Protein AF-A0A150NH56-F1 (afdb_monomer_lite)

Sequence (66 aa):
MRGSGEIFGTRQSGLPEFQVADIIEDFPILEEARKVASYISSIEGWQEDPEWRMIALHLEKKEHLD

Secondary structure (DSSP, 8-state):
-PPS--------TTSPP-----HHHHHHHHHHHHHHHHHHHHSTTGGG-TTTHHHHHHHT------

Foldseek 3Di:
DDDDDPPDPPPPPPDDDPPPDPCVVCVVVVVVVVVVVVVLVPDPPSCVDPVCVVVNVPVVPPPPPD

Organism: Streptococcus mitis (NCBI:txid28037)

pLDDT: mean 74.6, std 17.75, range [43.03, 96.81]

Radius of gyration: 24.01 Å; chains: 1; bounding box: 52×25×60 Å

Structure (mmCIF, N/CA/C/O backbone):
data_AF-A0A150NH56-F1
#
_entry.id   AF-A0A150NH56-F1
#
loop_
_atom_site.group_PDB
_atom_site.id
_atom_site.type_symbol
_atom_site.label_atom_id
_atom_site.label_alt_id
_atom_site.label_comp_id
_atom_site.label_asym_id
_atom_site.label_entity_id
_atom_site.label_seq_id
_atom_site.pdbx_PDB_ins_code
_atom_site.Cartn_x
_atom_site.Cartn_y
_atom_site.Cartn_z
_atom_site.occupancy
_atom_site.B_iso_or_equiv
_atom_site.auth_seq_id
_atom_site.auth_comp_id
_atom_site.auth_asym_id
_atom_site.auth_atom_id
_atom_site.pdbx_PDB_model_num
ATOM 1 N N . MET A 1 1 ? 40.858 -14.359 -50.423 1.00 45.25 1 MET A N 1
ATOM 2 C CA . MET A 1 1 ? 40.077 -14.788 -49.245 1.00 45.25 1 MET A CA 1
ATOM 3 C C . MET A 1 1 ? 39.325 -13.576 -48.724 1.00 45.25 1 MET A C 1
ATOM 5 O O . MET A 1 1 ? 39.963 -12.670 -48.210 1.00 45.25 1 MET A O 1
ATOM 9 N N . ARG A 1 2 ? 38.014 -13.486 -48.960 1.00 53.91 2 ARG A N 1
ATOM 10 C CA . ARG A 1 2 ? 37.168 -12.488 -48.289 1.00 53.91 2 ARG A CA 1
ATOM 11 C C . ARG A 1 2 ? 36.500 -13.203 -47.116 1.00 53.91 2 ARG A C 1
ATOM 13 O O . ARG A 1 2 ? 36.004 -14.310 -47.305 1.00 53.91 2 ARG A O 1
ATOM 20 N N . GLY A 1 3 ? 36.627 -12.626 -45.923 1.00 60.78 3 GLY A N 1
ATOM 21 C CA . GLY A 1 3 ? 36.190 -13.222 -44.664 1.00 60.78 3 GLY A CA 1
ATOM 22 C C . GLY A 1 3 ? 34.675 -13.388 -44.579 1.00 60.78 3 GLY A C 1
ATOM 23 O O . GLY A 1 3 ? 33.915 -12.635 -45.184 1.00 60.78 3 GLY A O 1
ATOM 24 N N . SER A 1 4 ? 34.275 -14.413 -43.833 1.00 61.91 4 SER A N 1
ATOM 25 C CA . SER A 1 4 ? 32.897 -14.752 -43.503 1.00 61.91 4 SER A CA 1
ATOM 26 C C . SER A 1 4 ? 32.314 -13.747 -42.509 1.00 61.91 4 SER A C 1
ATOM 28 O O . SER A 1 4 ? 32.856 -13.596 -41.421 1.00 61.91 4 SER A O 1
ATOM 30 N N . GLY A 1 5 ? 31.170 -13.157 -42.859 1.00 58.66 5 GLY A N 1
ATOM 31 C CA . GLY A 1 5 ? 30.160 -12.730 -41.892 1.00 58.66 5 GLY A CA 1
ATOM 32 C C . GLY A 1 5 ? 30.344 -11.360 -41.243 1.00 58.66 5 GLY A C 1
ATOM 33 O O . GLY A 1 5 ? 30.815 -11.265 -40.122 1.00 58.66 5 GLY A O 1
ATOM 34 N N . GLU A 1 6 ? 29.773 -10.334 -41.867 1.00 56.44 6 GLU A N 1
ATOM 35 C CA . GLU A 1 6 ? 29.078 -9.273 -41.131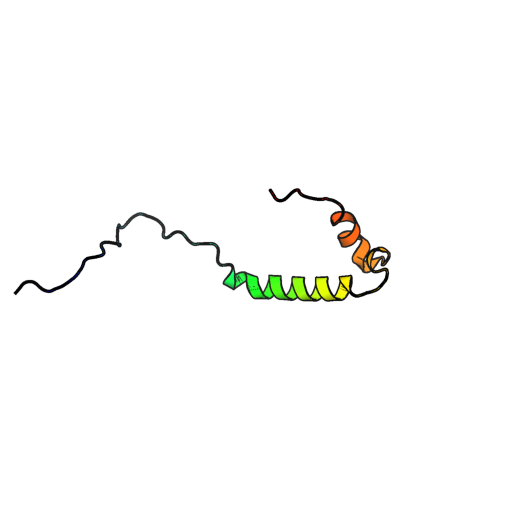 1.00 56.44 6 GLU A CA 1
ATOM 36 C C . GLU A 1 6 ? 27.690 -9.123 -41.770 1.00 56.44 6 GLU A C 1
ATOM 38 O O . GLU A 1 6 ? 27.494 -8.368 -42.716 1.00 56.44 6 GLU A O 1
ATOM 43 N N . ILE A 1 7 ? 26.736 -9.951 -41.327 1.00 55.44 7 ILE A N 1
ATOM 44 C CA . ILE A 1 7 ? 25.359 -10.005 -41.861 1.00 55.44 7 ILE A CA 1
ATOM 45 C C . ILE A 1 7 ? 24.398 -9.069 -41.103 1.00 55.44 7 ILE A C 1
ATOM 47 O O . ILE A 1 7 ? 23.243 -8.927 -41.483 1.00 55.44 7 ILE A O 1
ATOM 51 N N . PHE A 1 8 ? 24.861 -8.332 -40.092 1.00 50.84 8 PHE A N 1
ATOM 52 C CA . PHE A 1 8 ? 23.999 -7.409 -39.352 1.00 50.84 8 PHE A CA 1
ATOM 53 C C . PHE A 1 8 ? 24.608 -6.014 -39.310 1.00 50.84 8 PHE A C 1
ATOM 55 O O . PHE A 1 8 ? 25.310 -5.631 -38.378 1.00 50.84 8 PHE A O 1
ATOM 62 N N . GLY A 1 9 ? 24.321 -5.238 -40.354 1.00 55.97 9 GLY A N 1
ATOM 63 C CA . GLY A 1 9 ? 24.440 -3.791 -40.289 1.00 55.97 9 GLY A CA 1
ATOM 64 C C . GLY A 1 9 ? 23.440 -3.251 -39.270 1.00 55.97 9 GLY A C 1
ATOM 65 O O . GLY A 1 9 ? 22.271 -3.083 -39.590 1.00 55.97 9 GLY A O 1
ATOM 66 N N . THR A 1 10 ? 23.888 -2.989 -38.044 1.00 55.66 10 THR A N 1
ATOM 67 C CA . THR A 1 10 ? 23.077 -2.298 -37.023 1.00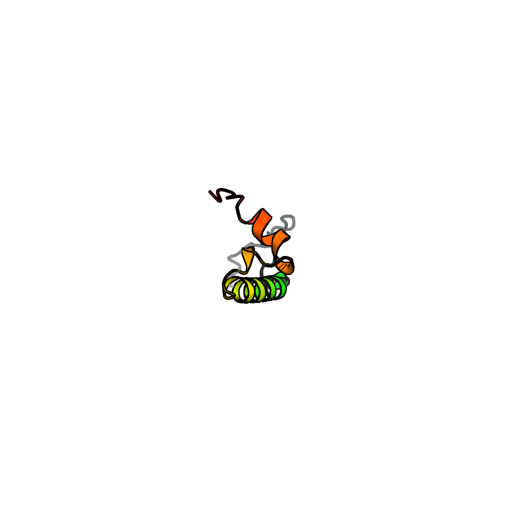 55.66 10 THR A CA 1
ATOM 68 C C . THR A 1 10 ? 23.743 -1.045 -36.469 1.00 55.66 10 THR A C 1
ATOM 70 O O . THR A 1 10 ? 23.231 -0.435 -35.542 1.00 55.66 10 THR A O 1
ATOM 73 N N . ARG A 1 11 ? 24.837 -0.571 -37.074 1.00 58.31 11 ARG A N 1
ATOM 74 C CA . ARG A 1 11 ? 25.375 0.762 -36.766 1.00 58.31 11 ARG A CA 1
ATOM 75 C C . ARG A 1 11 ? 24.993 1.750 -37.854 1.00 58.31 11 ARG A C 1
ATOM 77 O O . ARG A 1 11 ? 25.832 2.166 -38.647 1.00 58.31 11 ARG A O 1
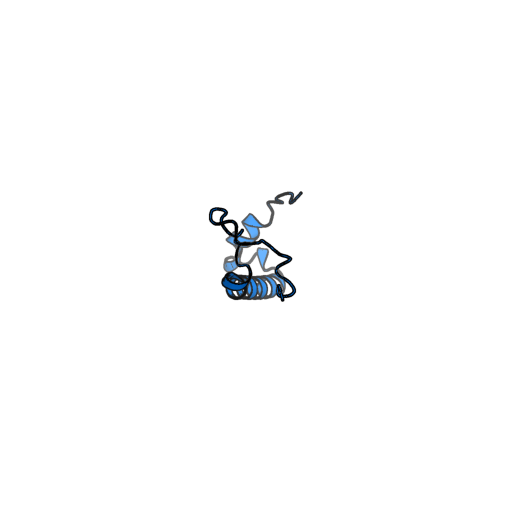ATOM 84 N N . GLN A 1 12 ? 23.716 2.125 -37.894 1.00 56.56 12 GLN A N 1
ATOM 85 C CA . GLN A 1 12 ? 23.340 3.370 -38.551 1.00 56.56 12 GLN A CA 1
ATOM 86 C C . GLN A 1 12 ? 23.629 4.495 -37.554 1.00 56.56 12 GLN A C 1
ATOM 88 O O . GLN A 1 12 ? 22.896 4.706 -36.592 1.00 56.56 12 GLN A O 1
ATOM 93 N N . SER A 1 13 ? 24.761 5.171 -37.735 1.00 58.41 13 SER A N 1
ATOM 94 C CA . SER A 1 13 ? 25.101 6.371 -36.975 1.00 58.41 13 SER A CA 1
ATOM 95 C C . SER A 1 13 ? 24.010 7.422 -37.189 1.00 58.41 13 SER A C 1
ATOM 97 O O . SER A 1 13 ? 23.911 7.978 -38.283 1.00 58.41 13 SER A O 1
ATOM 99 N N . GLY A 1 14 ? 23.191 7.670 -36.164 1.00 52.62 14 GLY A N 1
ATOM 100 C CA . GLY A 1 14 ? 22.217 8.766 -36.161 1.00 52.62 14 GLY A CA 1
ATOM 101 C C . GLY A 1 14 ? 20.838 8.459 -35.579 1.00 52.62 14 GLY A C 1
ATOM 102 O O . GLY A 1 14 ? 20.079 9.400 -35.374 1.00 52.62 14 GLY A O 1
ATOM 103 N N . LEU A 1 15 ? 20.499 7.198 -35.291 1.00 53.94 15 LEU A N 1
ATOM 104 C CA . LEU A 1 15 ? 19.239 6.861 -34.621 1.00 53.94 15 LEU A CA 1
ATOM 105 C C . LEU A 1 15 ? 19.502 6.585 -33.134 1.00 53.94 15 LEU A C 1
ATOM 107 O O . LEU A 1 15 ? 20.361 5.752 -32.839 1.00 53.94 15 LEU A O 1
ATOM 111 N N . PRO A 1 16 ? 18.817 7.276 -32.202 1.00 52.53 16 PRO A N 1
ATOM 112 C CA . PRO A 1 16 ? 18.900 6.954 -30.784 1.00 52.53 16 PRO A CA 1
ATOM 113 C C . PRO A 1 16 ? 18.507 5.490 -30.588 1.00 52.53 16 PRO A C 1
ATOM 115 O O . PRO A 1 16 ? 17.457 5.068 -31.079 1.00 52.53 16 PRO A O 1
ATOM 118 N N . GLU A 1 17 ? 19.335 4.714 -29.885 1.00 58.94 17 GLU A N 1
ATOM 119 C CA . GLU A 1 17 ? 18.863 3.446 -29.334 1.00 58.94 17 GLU A CA 1
ATOM 1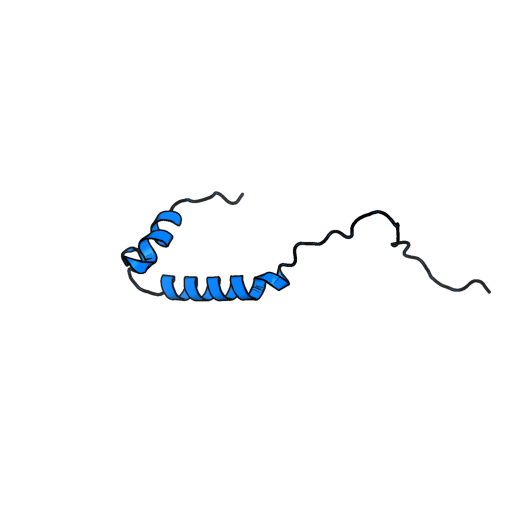20 C C . GLU A 1 17 ? 17.635 3.760 -28.481 1.00 58.94 17 GLU A C 1
ATOM 122 O O . GLU A 1 17 ? 17.656 4.664 -27.644 1.00 58.94 17 GLU A O 1
ATOM 127 N N . PHE A 1 18 ? 16.536 3.064 -28.757 1.00 55.44 18 PHE A N 1
ATOM 128 C CA . PHE A 1 18 ? 15.313 3.186 -27.983 1.00 55.44 18 PHE A CA 1
ATOM 129 C C . PHE A 1 18 ? 15.644 2.744 -26.548 1.00 55.44 18 PHE A C 1
ATOM 131 O O . PHE A 1 18 ? 15.715 1.547 -26.273 1.00 55.44 18 PHE A O 1
ATOM 138 N N . GLN A 1 19 ? 15.900 3.692 -25.641 1.00 59.72 19 GLN A N 1
ATOM 139 C CA . GLN A 1 19 ? 15.927 3.415 -24.208 1.00 59.72 19 GLN A CA 1
ATOM 140 C C . GLN A 1 19 ? 14.497 3.062 -23.813 1.00 59.72 19 GLN A C 1
ATOM 142 O O . GLN A 1 19 ? 13.656 3.928 -23.580 1.00 59.72 19 GLN A O 1
ATOM 147 N N . VAL A 1 20 ? 14.201 1.764 -23.806 1.00 61.62 20 VAL A N 1
ATOM 148 C CA . VAL A 1 20 ? 13.087 1.235 -23.027 1.00 61.62 20 VAL A CA 1
ATOM 149 C C . VAL A 1 20 ? 13.355 1.710 -21.603 1.00 61.62 20 VAL A C 1
ATOM 151 O O . VAL A 1 20 ? 14.417 1.401 -21.070 1.00 61.62 20 VAL A O 1
ATOM 154 N N . ALA A 1 21 ? 12.468 2.547 -21.058 1.00 57.16 21 ALA A N 1
ATOM 155 C CA . ALA A 1 21 ? 12.606 3.110 -19.718 1.00 57.16 21 ALA A CA 1
ATOM 156 C C . ALA A 1 21 ? 13.056 2.018 -18.738 1.00 57.16 21 ALA A C 1
ATOM 158 O O . ALA A 1 21 ? 12.516 0.907 -18.769 1.00 57.16 21 ALA A O 1
ATOM 159 N N . ASP A 1 22 ? 14.078 2.313 -17.936 1.00 61.41 22 ASP A N 1
ATOM 160 C CA . ASP A 1 22 ? 14.746 1.312 -17.116 1.00 61.41 22 ASP A CA 1
ATOM 161 C C . ASP A 1 22 ? 13.876 0.937 -15.908 1.00 61.41 22 ASP A C 1
ATOM 163 O O . ASP A 1 22 ? 14.026 1.450 -14.803 1.00 61.41 22 ASP A O 1
ATOM 167 N N . ILE A 1 23 ? 12.932 0.018 -16.125 1.00 58.25 23 ILE A N 1
ATOM 168 C CA . ILE A 1 23 ? 12.099 -0.569 -15.065 1.00 58.25 23 ILE A CA 1
ATOM 169 C C . ILE A 1 23 ? 12.984 -1.195 -13.968 1.00 58.25 23 ILE A C 1
ATOM 171 O O . ILE A 1 23 ? 12.528 -1.359 -12.836 1.00 58.25 23 ILE A O 1
ATOM 175 N N . ILE A 1 24 ? 14.242 -1.541 -14.278 1.00 61.81 24 ILE A N 1
ATOM 176 C CA . ILE A 1 24 ? 15.179 -2.145 -13.329 1.00 61.81 24 ILE A CA 1
ATOM 177 C C . ILE A 1 24 ? 15.667 -1.108 -12.310 1.00 61.81 24 ILE A C 1
ATOM 179 O O . ILE A 1 24 ? 15.824 -1.463 -11.141 1.00 61.81 24 ILE A O 1
ATOM 183 N N . GLU A 1 25 ? 15.852 0.157 -12.699 1.00 73.75 25 GLU A N 1
ATOM 184 C CA . GLU A 1 25 ? 16.330 1.209 -11.785 1.00 73.75 25 GLU A CA 1
ATOM 185 C C . GLU A 1 25 ? 15.317 1.519 -10.670 1.00 73.75 25 GLU A C 1
ATOM 187 O O . GLU A 1 25 ? 15.699 1.615 -9.502 1.00 73.75 25 GLU A O 1
ATOM 192 N N . ASP A 1 26 ? 14.023 1.582 -11.000 1.00 76.12 26 ASP A N 1
ATOM 193 C CA . ASP A 1 26 ? 12.954 1.907 -10.040 1.00 76.12 26 ASP A CA 1
ATOM 194 C C . ASP A 1 26 ? 12.353 0.679 -9.339 1.00 76.12 26 ASP A C 1
ATOM 196 O O . ASP A 1 26 ? 11.570 0.813 -8.390 1.00 76.12 26 ASP A O 1
ATOM 200 N N . PHE A 1 27 ? 12.731 -0.532 -9.761 1.00 84.50 27 PHE A N 1
ATOM 201 C CA . PHE A 1 27 ? 12.225 -1.780 -9.189 1.00 84.50 27 PHE A CA 1
ATOM 202 C C . PHE A 1 27 ? 12.310 -1.834 -7.651 1.00 84.50 27 PHE A C 1
ATOM 204 O O . PHE A 1 27 ? 11.320 -2.230 -7.029 1.00 84.50 27 PHE A O 1
ATOM 211 N N . PRO A 1 28 ? 13.412 -1.409 -6.994 1.00 90.31 28 PRO A N 1
ATOM 212 C CA . PRO A 1 28 ? 13.483 -1.427 -5.535 1.00 90.31 28 PRO A CA 1
ATOM 213 C C . PRO A 1 28 ? 12.423 -0.539 -4.870 1.00 90.31 28 PRO A C 1
ATOM 215 O O . PRO A 1 28 ? 11.829 -0.938 -3.872 1.00 90.31 28 PRO A O 1
ATOM 218 N N . ILE A 1 29 ? 12.151 0.644 -5.430 1.00 90.94 29 ILE A N 1
ATOM 219 C CA . ILE A 1 29 ? 11.161 1.586 -4.887 1.00 90.94 29 ILE A CA 1
ATOM 220 C C . ILE A 1 29 ? 9.752 1.008 -5.047 1.00 90.94 29 ILE A C 1
ATOM 222 O O . ILE A 1 29 ? 8.955 1.036 -4.105 1.00 90.94 29 ILE A O 1
ATOM 226 N N . LEU A 1 30 ? 9.457 0.444 -6.220 1.00 89.88 30 LEU A N 1
ATOM 227 C CA . LEU A 1 30 ? 8.168 -0.187 -6.502 1.00 89.88 30 LEU A CA 1
ATOM 228 C C . LEU A 1 30 ? 7.919 -1.407 -5.609 1.00 89.88 30 LEU A C 1
ATOM 230 O O . LEU A 1 30 ? 6.805 -1.591 -5.115 1.00 89.88 30 LEU A O 1
ATOM 234 N N . GLU A 1 31 ? 8.944 -2.219 -5.358 1.00 93.75 31 GLU A N 1
ATOM 235 C CA . GLU A 1 31 ? 8.825 -3.400 -4.504 1.00 93.75 31 GLU A CA 1
ATOM 236 C C . GLU A 1 31 ? 8.579 -3.024 -3.035 1.00 93.75 31 GLU A C 1
ATOM 238 O O . GLU A 1 31 ? 7.739 -3.642 -2.376 1.00 93.75 31 GLU A O 1
ATOM 243 N N . GLU A 1 32 ? 9.234 -1.980 -2.521 1.00 95.50 32 GLU A N 1
ATOM 244 C CA . GLU A 1 32 ? 8.948 -1.476 -1.172 1.00 95.50 32 GLU A CA 1
ATOM 245 C C . GLU A 1 32 ? 7.536 -0.887 -1.069 1.00 95.50 32 GLU A C 1
ATOM 247 O O . GLU A 1 32 ? 6.794 -1.223 -0.140 1.00 95.50 32 GLU A O 1
ATOM 252 N N . ALA A 1 33 ? 7.102 -0.100 -2.059 1.00 93.31 33 ALA A N 1
ATOM 253 C CA . ALA A 1 33 ? 5.729 0.402 -2.111 1.00 93.31 33 ALA A CA 1
ATOM 254 C C . ALA A 1 33 ? 4.702 -0.747 -2.123 1.00 93.31 33 ALA A C 1
ATOM 256 O O . ALA A 1 33 ? 3.705 -0.705 -1.395 1.00 93.31 33 ALA A O 1
ATOM 257 N N . ARG A 1 34 ? 4.972 -1.820 -2.882 1.00 93.88 34 ARG A N 1
ATOM 258 C CA . ARG A 1 34 ? 4.127 -3.023 -2.939 1.00 93.88 34 ARG A CA 1
ATOM 259 C C . ARG A 1 34 ? 4.034 -3.728 -1.584 1.00 93.88 34 ARG A C 1
ATOM 261 O O . ARG A 1 34 ? 2.942 -4.153 -1.193 1.00 93.88 34 ARG A O 1
ATOM 268 N N . LYS A 1 35 ? 5.147 -3.860 -0.856 1.00 96.81 35 LYS A N 1
ATOM 269 C CA . LYS A 1 35 ? 5.165 -4.462 0.490 1.00 96.81 35 LYS A CA 1
ATOM 270 C C . LYS A 1 35 ? 4.343 -3.644 1.481 1.00 96.81 35 LYS A C 1
ATOM 272 O O . LYS A 1 35 ? 3.519 -4.222 2.186 1.00 96.81 35 LYS A O 1
ATOM 277 N N . VAL A 1 36 ? 4.514 -2.321 1.493 1.00 94.44 36 VAL A N 1
ATOM 278 C CA . VAL A 1 36 ? 3.751 -1.415 2.369 1.00 94.44 36 VAL A CA 1
ATOM 279 C C . VAL A 1 36 ? 2.256 -1.500 2.062 1.00 94.44 36 VAL A C 1
ATOM 281 O O . VAL A 1 36 ? 1.457 -1.696 2.975 1.00 94.44 36 VAL A O 1
ATOM 284 N N . ALA A 1 37 ? 1.873 -1.456 0.784 1.00 93.75 37 ALA A N 1
ATOM 285 C CA . ALA A 1 37 ? 0.477 -1.612 0.380 1.00 93.75 37 ALA A CA 1
ATOM 286 C C . ALA A 1 37 ? -0.109 -2.971 0.813 1.00 93.75 37 ALA A C 1
ATOM 288 O O . ALA A 1 37 ? -1.239 -3.039 1.300 1.00 93.75 37 ALA A O 1
ATOM 289 N N . SER A 1 38 ? 0.669 -4.052 0.689 1.00 95.19 38 SER A N 1
ATOM 290 C CA . SER A 1 38 ? 0.256 -5.396 1.125 1.00 95.19 38 SER A CA 1
ATOM 291 C C . SER A 1 38 ? 0.067 -5.474 2.642 1.00 95.19 38 SER A C 1
ATOM 293 O O . SER A 1 38 ? -0.880 -6.094 3.116 1.00 95.19 38 SER A O 1
ATOM 295 N N . TYR A 1 39 ? 0.944 -4.823 3.408 1.00 95.31 39 TYR A N 1
ATOM 296 C CA . TYR A 1 39 ? 0.825 -4.744 4.860 1.00 95.31 39 TYR A CA 1
ATOM 297 C C . TYR A 1 39 ? -0.427 -3.967 5.278 1.00 95.31 39 TYR A C 1
ATOM 299 O O . TYR A 1 39 ? -1.259 -4.510 6.000 1.00 95.31 39 TYR A O 1
ATOM 307 N N . ILE A 1 40 ? -0.610 -2.744 4.772 1.00 93.69 40 ILE A N 1
ATOM 308 C CA . ILE A 1 40 ? -1.755 -1.889 5.122 1.00 93.69 40 ILE A CA 1
ATOM 309 C C . ILE A 1 40 ? -3.072 -2.597 4.790 1.00 93.69 40 ILE A C 1
ATOM 311 O O . ILE A 1 40 ? -3.958 -2.685 5.633 1.00 93.69 40 ILE A O 1
ATOM 315 N N . SER A 1 41 ? -3.176 -3.174 3.588 1.00 92.00 41 SER A N 1
ATOM 316 C CA . SER A 1 41 ? -4.392 -3.871 3.147 1.00 9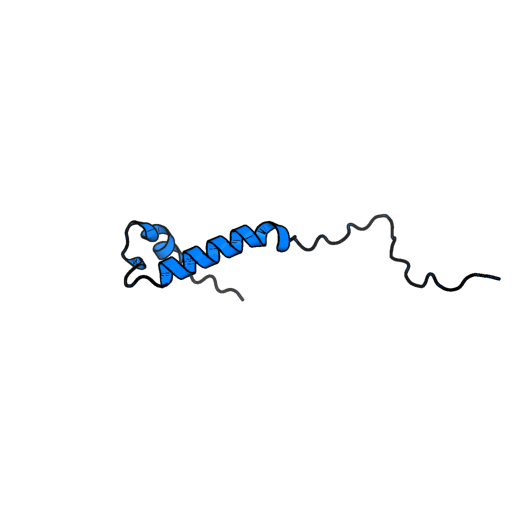2.00 41 SER A CA 1
ATOM 317 C C . SER A 1 41 ? -4.713 -5.153 3.924 1.00 92.00 41 SER A C 1
ATOM 319 O O . SER A 1 41 ? -5.848 -5.620 3.862 1.00 92.00 41 SER A O 1
ATOM 321 N N . SER A 1 42 ? -3.748 -5.709 4.666 1.00 95.06 42 SER A N 1
ATOM 322 C CA . SER A 1 42 ? -3.965 -6.858 5.555 1.00 95.06 42 SER A CA 1
ATOM 323 C C . SER A 1 42 ? -4.584 -6.493 6.908 1.00 95.06 42 SER A C 1
ATOM 325 O O . SER A 1 42 ? -5.085 -7.379 7.601 1.00 95.06 42 SER A O 1
ATOM 327 N N . ILE A 1 43 ? -4.558 -5.213 7.290 1.00 94.69 43 ILE A N 1
ATOM 328 C CA . ILE A 1 43 ? -5.108 -4.738 8.561 1.00 94.69 43 ILE A CA 1
ATOM 329 C C . ILE A 1 43 ? -6.628 -4.588 8.415 1.00 94.69 43 ILE A C 1
ATOM 331 O O . ILE A 1 43 ? -7.124 -3.933 7.497 1.00 94.69 43 ILE A O 1
ATOM 335 N N . GLU A 1 44 ? -7.391 -5.186 9.327 1.00 95.00 44 GLU A N 1
ATOM 336 C CA . GLU A 1 44 ? -8.849 -5.051 9.336 1.00 95.00 44 GLU A CA 1
ATOM 337 C C . GLU A 1 44 ? -9.251 -3.597 9.628 1.00 95.00 44 GLU A C 1
ATOM 339 O O . GLU A 1 44 ? -8.742 -2.976 10.557 1.00 95.00 44 GLU A O 1
ATOM 344 N N . GLY A 1 45 ? -10.149 -3.037 8.814 1.00 92.06 45 GLY A N 1
ATOM 345 C CA . GLY A 1 45 ? -10.620 -1.660 8.988 1.00 92.06 45 GLY A CA 1
ATOM 346 C C . GLY A 1 45 ? -9.593 -0.570 8.653 1.00 92.06 45 GLY A C 1
ATOM 347 O O . GLY A 1 45 ? -9.826 0.588 8.980 1.00 92.06 45 GLY A O 1
ATOM 348 N N . TRP A 1 46 ? -8.485 -0.889 7.969 1.00 93.00 46 TRP A N 1
ATOM 349 C CA . TRP A 1 46 ? -7.408 0.073 7.668 1.00 93.00 46 TRP A CA 1
ATOM 350 C C . TRP A 1 46 ? -7.869 1.355 6.950 1.00 93.00 46 TRP A C 1
ATOM 352 O O . TRP A 1 46 ? -7.223 2.392 7.060 1.00 93.00 46 TRP A O 1
ATOM 362 N N . GLN A 1 47 ? -8.987 1.305 6.221 1.00 91.38 47 GLN A N 1
ATOM 363 C CA . GLN A 1 47 ? -9.560 2.462 5.523 1.00 91.38 47 GLN A CA 1
ATOM 364 C C . GLN A 1 47 ? -10.148 3.512 6.479 1.00 91.38 47 GLN A C 1
ATOM 366 O O . GLN A 1 47 ? -10.285 4.676 6.100 1.00 91.38 47 GLN A O 1
ATOM 371 N N . GLU A 1 48 ? -10.499 3.109 7.702 1.00 91.75 48 GLU A N 1
ATOM 372 C CA . GLU A 1 48 ? -10.997 3.993 8.760 1.00 91.75 48 GLU A CA 1
ATOM 373 C C . GLU A 1 48 ? -9.855 4.597 9.589 1.00 91.75 48 GLU A C 1
ATOM 375 O O . GLU A 1 48 ? -10.069 5.569 10.319 1.00 91.75 48 GLU A O 1
ATOM 380 N N . ASP A 1 49 ? -8.639 4.058 9.451 1.00 92.12 49 ASP A N 1
ATOM 381 C CA . ASP A 1 49 ? -7.459 4.551 10.146 1.00 92.12 49 ASP A CA 1
ATOM 382 C C . ASP A 1 49 ? -7.110 5.978 9.667 1.00 92.12 49 ASP A C 1
ATOM 384 O O . ASP A 1 49 ? -6.896 6.204 8.466 1.00 92.12 49 ASP A O 1
ATOM 388 N N . PRO A 1 50 ? -7.027 6.969 10.579 1.00 91.88 50 PRO A N 1
ATOM 389 C CA . PRO A 1 50 ? -6.610 8.325 10.240 1.00 91.88 50 PRO A CA 1
ATOM 390 C C . PRO A 1 50 ? -5.255 8.402 9.525 1.00 91.88 50 PRO A C 1
ATOM 392 O O . PRO A 1 50 ? -5.063 9.325 8.729 1.00 91.88 50 PRO A O 1
ATOM 395 N N . GLU A 1 51 ? -4.343 7.458 9.779 1.00 92.31 51 GLU A N 1
ATOM 396 C CA . GLU A 1 51 ? -3.022 7.384 9.144 1.00 92.31 51 GLU A CA 1
ATOM 397 C C . GLU A 1 51 ? -3.134 7.139 7.630 1.00 92.31 51 GLU A C 1
ATOM 399 O O . GLU A 1 51 ? -2.446 7.785 6.835 1.00 92.31 51 GLU A O 1
ATOM 404 N N . TRP A 1 52 ? -4.072 6.285 7.206 1.00 91.25 52 TRP A N 1
ATOM 405 C CA . TRP A 1 52 ? -4.224 5.866 5.805 1.00 91.25 52 TRP A CA 1
ATOM 406 C C . TRP A 1 52 ? -5.355 6.566 5.060 1.00 91.25 52 TRP A C 1
ATOM 408 O O . TRP A 1 52 ? -5.582 6.300 3.874 1.00 91.25 52 TRP A O 1
ATOM 418 N N . ARG A 1 53 ? -6.027 7.520 5.710 1.00 87.94 53 ARG A N 1
ATOM 419 C CA . ARG A 1 53 ? -7.177 8.240 5.152 1.00 87.94 53 ARG A CA 1
ATOM 420 C C . ARG A 1 53 ? -6.905 8.837 3.771 1.00 87.94 53 ARG A C 1
ATOM 422 O O . ARG A 1 53 ? -7.766 8.779 2.900 1.00 87.94 53 ARG A O 1
ATOM 429 N N . MET A 1 54 ? -5.712 9.390 3.543 1.00 87.69 54 MET A N 1
ATOM 430 C CA . MET A 1 54 ? -5.354 9.965 2.239 1.00 87.69 54 MET A CA 1
ATOM 431 C C . MET A 1 54 ? -5.279 8.917 1.128 1.00 87.69 54 MET A C 1
ATOM 433 O O . MET A 1 54 ? -5.708 9.198 0.011 1.00 87.69 54 MET A O 1
ATOM 437 N N . ILE A 1 55 ? -4.777 7.718 1.426 1.00 88.62 55 ILE A N 1
ATOM 438 C CA . ILE A 1 55 ? -4.708 6.608 0.468 1.00 88.62 55 ILE A CA 1
ATOM 439 C C . ILE A 1 55 ? -6.124 6.096 0.182 1.00 88.62 55 ILE A C 1
ATOM 441 O O . ILE A 1 55 ? -6.507 5.971 -0.980 1.00 88.62 55 ILE A O 1
ATOM 445 N N . ALA A 1 56 ? -6.928 5.885 1.229 1.00 88.25 56 ALA A N 1
ATOM 446 C CA . ALA A 1 56 ? -8.312 5.431 1.105 1.00 88.25 56 ALA A CA 1
ATOM 447 C C . ALA A 1 56 ? -9.161 6.377 0.234 1.00 88.25 56 ALA A C 1
ATOM 449 O O . ALA A 1 56 ? -9.849 5.920 -0.676 1.00 88.25 56 ALA A O 1
ATOM 450 N N . LEU A 1 57 ? -9.032 7.696 0.433 1.00 87.88 57 LEU A N 1
ATOM 451 C CA . LEU A 1 57 ? -9.736 8.718 -0.357 1.00 87.88 57 LEU A CA 1
ATOM 452 C C . LEU A 1 57 ? -9.439 8.654 -1.864 1.00 87.88 57 LEU A C 1
ATOM 454 O O . LEU A 1 57 ? -10.275 9.062 -2.668 1.00 87.88 57 LEU A O 1
ATOM 458 N N . HIS A 1 58 ? -8.250 8.191 -2.256 1.00 84.50 58 HIS A N 1
ATOM 459 C CA . HIS A 1 58 ? -7.819 8.182 -3.657 1.00 84.50 58 HIS A CA 1
ATOM 460 C C . HIS A 1 58 ? -7.975 6.817 -4.341 1.00 84.50 58 HIS A C 1
ATOM 462 O O . HIS A 1 58 ? -7.852 6.755 -5.561 1.00 84.50 58 HIS A O 1
ATOM 468 N N . LEU A 1 59 ? -8.306 5.749 -3.606 1.00 81.69 59 LEU A N 1
ATOM 469 C CA . LEU A 1 59 ? -8.554 4.416 -4.177 1.00 81.69 59 LEU A CA 1
ATOM 470 C C . LEU A 1 59 ? -9.908 4.285 -4.886 1.00 81.69 59 LEU A C 1
ATOM 472 O O . LEU A 1 59 ? -10.050 3.461 -5.786 1.00 81.69 59 LEU A O 1
ATOM 476 N N . GLU A 1 60 ? -10.906 5.087 -4.514 1.00 68.00 60 GLU A N 1
ATOM 477 C CA . GLU A 1 60 ? -12.248 5.024 -5.117 1.00 68.00 60 GLU A CA 1
ATOM 478 C C . GLU A 1 60 ? -12.312 5.621 -6.531 1.00 68.00 60 GLU A C 1
ATOM 480 O O . GLU A 1 60 ? -13.269 5.383 -7.275 1.00 68.00 60 GLU A O 1
ATOM 485 N N . LYS A 1 61 ? -11.274 6.357 -6.948 1.00 64.88 61 LYS A N 1
ATOM 486 C CA . LYS A 1 61 ? -11.121 6.791 -8.336 1.00 64.88 61 LYS A CA 1
ATOM 487 C C . LYS A 1 61 ? -10.670 5.600 -9.176 1.00 64.88 61 LYS A C 1
ATOM 489 O O . LYS A 1 61 ? -9.483 5.390 -9.396 1.00 64.88 61 LYS A O 1
ATOM 494 N N . LYS A 1 62 ? -11.641 4.821 -9.657 1.00 57.66 62 LYS A N 1
ATOM 495 C CA . LYS A 1 62 ? -11.435 3.893 -10.773 1.00 57.66 62 LYS A CA 1
ATOM 496 C C . LYS A 1 62 ? -10.998 4.691 -12.003 1.00 57.66 62 LYS A C 1
ATOM 498 O O . LYS A 1 62 ? -11.834 5.145 -12.778 1.00 57.66 62 LYS A O 1
ATOM 503 N N . GLU A 1 63 ? -9.696 4.852 -12.183 1.00 58.44 63 GLU A N 1
ATOM 504 C CA . GLU A 1 63 ? -9.134 5.064 -13.512 1.00 58.44 63 GLU A CA 1
ATOM 505 C C . GLU A 1 63 ? -9.371 3.755 -14.277 1.00 58.44 63 GLU A C 1
ATOM 507 O O . GLU A 1 63 ? -8.837 2.701 -13.924 1.00 58.44 63 GLU A O 1
ATOM 512 N N . HIS A 1 64 ? -10.274 3.804 -15.257 1.00 48.19 64 HIS A N 1
ATOM 513 C CA . HIS A 1 64 ? -10.413 2.758 -16.262 1.00 48.19 64 HIS A CA 1
ATOM 514 C C . HIS A 1 64 ? -9.078 2.677 -17.009 1.00 48.19 64 HIS A C 1
ATOM 516 O O . HIS A 1 64 ? -8.790 3.501 -17.870 1.00 48.19 64 HIS A O 1
ATOM 522 N N . LEU A 1 65 ? -8.239 1.722 -16.621 1.00 51.38 65 LEU A N 1
ATOM 523 C CA . LEU A 1 65 ? -7.075 1.325 -17.400 1.00 51.38 65 LEU A CA 1
ATOM 524 C C . LEU A 1 65 ? -7.586 0.414 -18.524 1.00 51.38 65 LEU A C 1
ATOM 526 O O . LEU A 1 65 ? -7.659 -0.802 -18.341 1.00 51.38 65 LEU A O 1
ATOM 530 N N . ASP A 1 66 ? -8.026 1.038 -19.618 1.00 43.03 66 ASP A N 1
ATOM 531 C CA . ASP A 1 66 ? -8.181 0.395 -20.932 1.00 43.03 66 ASP A CA 1
AT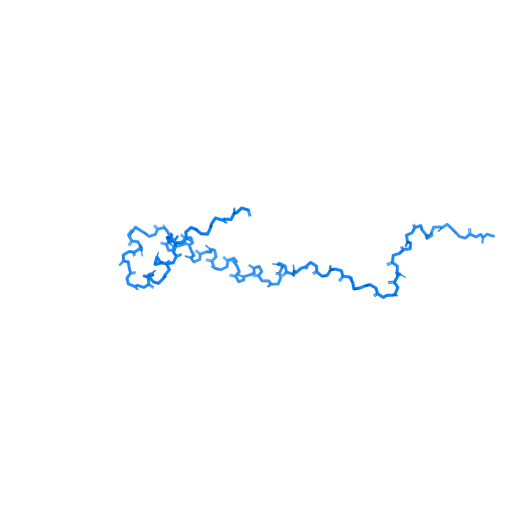OM 532 C C . ASP A 1 66 ? -6.808 0.208 -21.606 1.00 43.03 66 ASP A C 1
ATOM 534 O O . ASP A 1 66 ? -5.936 1.099 -21.451 1.00 43.03 66 ASP A O 1
#